Protein AF-A0AAU1AV28-F1 (afdb_monomer_lite)

Secondary structure (DSSP, 8-state):
-----HHHHHHHHHHHHHHT--TT--HHHHHHHHHHHHHHHH-TT-HHHHHHHHHHHHTT--S-SPPPPPP------------EETT-EEEEE-----TT----EEEEESPPTTEEEETTTTEEEEE--S-EEEEEEEEEE-TTS-EEEEEEEEEEE--

Radius of gyration: 22.8 Å; chains: 1; bounding box: 49×24×61 Å

Foldseek 3Di:
DDDPDPVLQVQLQVQLLQWFDDPPFDLLSSLVSSLVSQCVVPNDPDPSNVRSQVVSVVVPNNNPDDHQDGADAWAWDDDQQPAAAFFDWAKDATDTQGPSRFDKFKDKDQDAPQWDDPRVRRITTGGRHDFDKTFMKMWIAGPSRHIDIDTDIHGYHHD

Sequence (159 aa):
MKGIGNDTVGKIWCRALTRHLVSNSNFSGARAATVRAATDLYGAGSTGTRTVAAAWFAVGVDGSDPVPPAPQAPSLKWINPRSGVVGAEVLVRLRAPDPQRQRVAFTATGLPPGLALDSTTEVVTGRATQQGTFDVTFTAADCDSNTARRQANREVGPR

pLDDT: mean 87.48, std 8.47, range [48.62, 96.06]

Structure (mmCIF, N/CA/C/O backbone):
data_AF-A0AAU1AV28-F1
#
_entry.id   AF-A0AAU1AV28-F1
#
loop_
_atom_site.group_PDB
_atom_site.id
_atom_site.type_symbol
_atom_site.label_atom_id
_atom_site.label_alt_id
_atom_site.label_comp_id
_atom_site.label_asym_id
_atom_site.label_entity_id
_atom_site.label_seq_id
_atom_site.pdbx_PDB_ins_code
_atom_site.Cartn_x
_atom_site.Cartn_y
_atom_site.Cartn_z
_atom_site.occupancy
_atom_site.B_iso_or_equiv
_atom_site.auth_seq_id
_atom_site.auth_comp_id
_atom_site.auth_asym_id
_atom_site.auth_atom_id
_atom_site.pdbx_PDB_model_num
ATOM 1 N N . MET A 1 1 ? 23.961 1.524 -31.432 1.00 48.62 1 MET A N 1
ATOM 2 C CA . MET A 1 1 ? 22.800 2.238 -30.849 1.00 48.62 1 MET A CA 1
ATOM 3 C C . MET A 1 1 ? 23.310 3.164 -29.758 1.00 48.62 1 MET A C 1
ATOM 5 O O . MET A 1 1 ? 24.118 2.721 -28.953 1.00 48.62 1 MET A O 1
ATOM 9 N N . LYS A 1 2 ? 22.914 4.440 -29.748 1.00 63.53 2 LYS A N 1
ATOM 10 C CA . LYS A 1 2 ? 23.287 5.371 -28.672 1.00 63.53 2 LYS A CA 1
ATOM 11 C C . LYS A 1 2 ? 22.333 5.143 -27.497 1.00 63.53 2 LYS A C 1
ATOM 13 O O . LYS A 1 2 ? 21.124 5.244 -27.683 1.00 63.53 2 LYS A O 1
ATOM 18 N N . GLY A 1 3 ? 22.865 4.774 -26.332 1.00 72.81 3 GLY A N 1
ATOM 19 C CA . GLY A 1 3 ? 22.066 4.584 -25.119 1.00 72.81 3 GLY A CA 1
ATOM 20 C C . GLY A 1 3 ? 21.400 5.884 -24.658 1.00 72.81 3 GLY A C 1
ATOM 21 O O . GLY A 1 3 ? 21.811 6.978 -25.040 1.00 72.81 3 GLY A O 1
ATOM 22 N N . ILE A 1 4 ? 20.377 5.766 -23.812 1.00 85.25 4 ILE A N 1
ATOM 23 C CA . ILE A 1 4 ? 19.573 6.900 -23.314 1.00 85.25 4 ILE A CA 1
ATOM 24 C C . ILE A 1 4 ? 20.256 7.702 -22.185 1.00 85.25 4 ILE A C 1
ATOM 26 O O . ILE A 1 4 ? 19.716 8.712 -21.739 1.00 85.25 4 ILE A O 1
ATOM 30 N N . GLY A 1 5 ? 21.455 7.279 -21.764 1.00 90.06 5 GLY A N 1
ATOM 31 C CA . GLY A 1 5 ? 22.268 7.908 -20.716 1.00 90.06 5 GLY A CA 1
ATOM 32 C C . GLY A 1 5 ? 21.896 7.463 -19.296 1.00 90.06 5 GLY A C 1
ATOM 33 O O . GLY A 1 5 ? 20.732 7.178 -19.012 1.00 90.06 5 GLY A O 1
ATOM 34 N N . ASN A 1 6 ? 22.886 7.414 -18.396 1.00 89.12 6 ASN A N 1
ATOM 35 C CA . ASN A 1 6 ? 22.710 6.924 -17.021 1.00 89.12 6 ASN A CA 1
ATOM 36 C C . ASN A 1 6 ? 21.736 7.783 -16.204 1.00 89.12 6 ASN A C 1
ATOM 38 O O . ASN A 1 6 ? 20.920 7.231 -15.473 1.00 89.12 6 ASN A O 1
ATOM 42 N N . ASP A 1 7 ? 21.746 9.105 -16.384 1.00 92.12 7 ASP A N 1
ATOM 43 C CA . ASP A 1 7 ? 20.833 10.012 -15.674 1.00 92.12 7 ASP A CA 1
ATOM 44 C C . ASP A 1 7 ? 19.365 9.731 -16.017 1.00 92.12 7 ASP A C 1
ATOM 46 O O . ASP A 1 7 ? 18.486 9.726 -15.153 1.00 92.12 7 ASP A O 1
ATOM 50 N N . THR A 1 8 ? 19.095 9.460 -17.295 1.00 91.50 8 THR A N 1
ATOM 51 C CA . THR A 1 8 ? 17.767 9.080 -17.784 1.00 91.50 8 THR A CA 1
ATOM 52 C C . THR A 1 8 ? 17.341 7.738 -17.198 1.00 91.50 8 THR A C 1
ATOM 54 O O . THR A 1 8 ? 16.231 7.614 -16.680 1.00 91.50 8 THR A O 1
ATOM 57 N N . VAL A 1 9 ? 18.232 6.742 -17.224 1.00 92.00 9 VAL A N 1
ATOM 58 C CA . VAL A 1 9 ? 17.988 5.415 -16.636 1.00 92.00 9 VAL A CA 1
ATOM 59 C C . VAL A 1 9 ? 17.711 5.527 -15.136 1.00 92.00 9 VAL A C 1
ATOM 61 O O . VAL A 1 9 ? 16.750 4.932 -14.652 1.00 92.00 9 VAL A O 1
ATOM 64 N N . GLY A 1 10 ? 18.482 6.339 -14.411 1.00 93.75 10 GLY A N 1
ATOM 65 C CA . GLY A 1 10 ? 18.296 6.583 -12.982 1.00 93.75 10 GLY A CA 1
ATOM 66 C C . GLY A 1 10 ? 16.917 7.158 -12.655 1.00 93.75 10 GLY A C 1
ATOM 67 O O . GLY A 1 10 ? 16.241 6.660 -11.756 1.00 93.75 10 GLY A O 1
ATOM 68 N N . LYS A 1 11 ? 16.438 8.144 -13.428 1.00 95.50 11 LYS A N 1
ATOM 69 C CA . LYS A 1 11 ? 15.085 8.714 -13.263 1.00 95.50 11 LYS A CA 1
ATOM 70 C C . LYS A 1 11 ? 13.984 7.68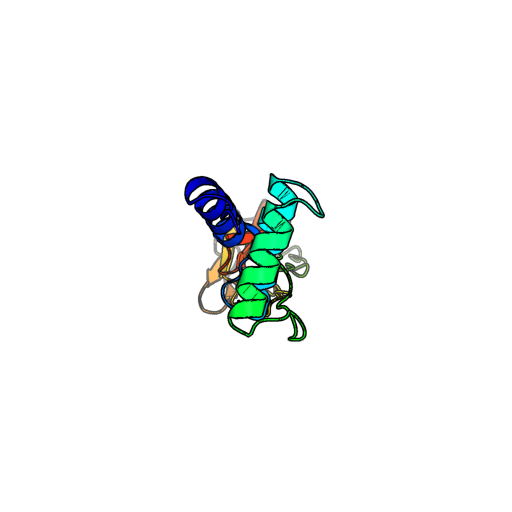4 -13.519 1.00 95.50 11 LYS A C 1
ATOM 72 O O . LYS A 1 11 ? 13.011 7.631 -12.765 1.00 95.50 11 LYS A O 1
ATOM 77 N N . ILE A 1 12 ? 14.143 6.861 -14.556 1.00 96.06 12 ILE A N 1
ATOM 78 C CA . ILE A 1 12 ? 13.195 5.792 -14.895 1.00 96.06 12 ILE A CA 1
ATOM 79 C C . ILE A 1 12 ? 13.118 4.774 -13.756 1.00 96.06 12 ILE A C 1
ATOM 81 O O . ILE A 1 12 ? 12.020 4.475 -13.292 1.00 96.06 12 ILE A O 1
ATOM 85 N N . TRP A 1 13 ? 14.260 4.284 -13.267 1.00 94.75 13 TRP A N 1
ATOM 86 C CA . TRP A 1 13 ? 14.302 3.305 -12.179 1.00 94.75 13 TRP A CA 1
ATOM 87 C C . TRP A 1 13 ? 13.775 3.859 -10.864 1.00 94.75 13 TRP A C 1
ATOM 89 O O . TRP A 1 13 ? 12.966 3.201 -10.219 1.00 94.75 13 TRP A O 1
ATOM 99 N N . CYS A 1 14 ? 14.158 5.082 -10.493 1.00 94.44 14 CYS A N 1
ATOM 100 C CA . CYS A 1 14 ? 13.644 5.730 -9.290 1.00 94.44 14 CYS A CA 1
ATOM 101 C C . CYS A 1 14 ? 12.111 5.844 -9.331 1.00 94.44 14 CYS A C 1
ATOM 103 O O . CYS A 1 14 ? 11.431 5.476 -8.373 1.00 94.44 14 CYS A O 1
ATOM 105 N N . ARG A 1 15 ? 11.540 6.273 -10.464 1.00 94.56 15 ARG A N 1
ATOM 106 C CA . ARG A 1 15 ? 10.082 6.348 -10.631 1.00 94.56 15 ARG A CA 1
ATOM 107 C C . ARG A 1 15 ? 9.424 4.966 -10.661 1.00 94.56 15 ARG A C 1
ATOM 109 O O . ARG A 1 15 ? 8.355 4.809 -10.084 1.00 94.56 15 ARG A O 1
ATOM 116 N N . ALA A 1 16 ? 10.037 3.977 -11.310 1.00 93.88 16 ALA A N 1
ATOM 117 C CA . ALA A 1 16 ? 9.523 2.609 -11.341 1.00 93.88 16 ALA A CA 1
ATOM 118 C C . ALA A 1 16 ? 9.452 2.008 -9.929 1.00 93.88 16 ALA A C 1
ATOM 120 O O . ALA A 1 16 ? 8.393 1.531 -9.532 1.00 93.88 16 ALA A O 1
ATOM 121 N N . LEU A 1 17 ? 10.536 2.117 -9.155 1.00 90.25 17 LEU A N 1
ATOM 122 C CA . LEU A 1 17 ? 10.632 1.627 -7.775 1.00 90.25 17 LEU A CA 1
ATOM 123 C C . LEU A 1 17 ? 9.628 2.291 -6.835 1.00 90.25 17 LEU A C 1
ATOM 125 O O . LEU A 1 17 ? 9.062 1.623 -5.985 1.00 90.25 17 LEU A O 1
ATOM 129 N N . THR A 1 18 ? 9.407 3.597 -6.984 1.00 88.06 18 THR A N 1
ATOM 130 C CA . THR A 1 18 ? 8.578 4.360 -6.036 1.00 88.06 18 THR A CA 1
ATOM 131 C C . THR A 1 18 ? 7.098 4.414 -6.394 1.00 88.06 18 THR A C 1
ATOM 133 O O . THR A 1 18 ? 6.301 4.826 -5.556 1.00 88.06 18 THR A O 1
ATOM 136 N N . ARG A 1 19 ? 6.710 4.075 -7.631 1.00 87.44 19 ARG A N 1
ATOM 137 C CA . ARG A 1 19 ? 5.316 4.238 -8.088 1.00 87.44 19 ARG A CA 1
ATOM 138 C C . ARG A 1 19 ? 4.682 3.032 -8.753 1.00 87.44 19 ARG A C 1
ATOM 140 O O . ARG A 1 19 ? 3.463 3.012 -8.870 1.00 87.44 19 ARG A O 1
ATOM 147 N N . HIS A 1 20 ? 5.478 2.092 -9.250 1.00 88.50 20 HIS A N 1
ATOM 148 C CA . HIS A 1 20 ? 4.977 1.041 -10.140 1.00 88.50 20 HIS A CA 1
ATOM 149 C C . HIS A 1 20 ? 5.369 -0.363 -9.688 1.00 88.50 20 HIS A C 1
ATOM 151 O O . HIS A 1 20 ? 4.679 -1.316 -10.033 1.00 88.50 20 HIS A O 1
ATOM 157 N N . LEU A 1 21 ? 6.459 -0.495 -8.933 1.00 88.12 21 LEU A N 1
ATOM 158 C CA . LEU A 1 21 ? 6.863 -1.752 -8.325 1.00 88.12 21 LEU A CA 1
ATOM 159 C C . LEU A 1 21 ? 6.155 -1.960 -6.987 1.00 88.12 21 LEU A C 1
ATOM 161 O O . LEU A 1 21 ? 6.013 -1.043 -6.186 1.00 88.12 21 LEU A O 1
ATOM 165 N N . VAL A 1 22 ? 5.741 -3.204 -6.793 1.00 85.81 22 VAL A N 1
ATOM 166 C CA . VAL A 1 22 ? 5.102 -3.754 -5.597 1.00 85.81 22 VAL A CA 1
ATOM 167 C C . VAL A 1 22 ? 5.995 -4.812 -4.947 1.00 85.81 22 VAL A C 1
ATOM 169 O O . VAL A 1 22 ? 6.835 -5.409 -5.628 1.00 85.81 22 VAL A O 1
ATOM 172 N N . SER A 1 23 ? 5.797 -5.113 -3.665 1.00 81.12 23 SER A N 1
ATOM 173 C CA . SER A 1 23 ? 6.613 -6.078 -2.902 1.00 81.12 23 SER A CA 1
ATOM 174 C C . SER A 1 23 ? 6.619 -7.509 -3.466 1.00 81.12 23 SER A C 1
ATOM 176 O O . SER A 1 23 ? 7.514 -8.289 -3.152 1.00 81.12 23 SER A O 1
ATOM 178 N N . ASN A 1 24 ? 5.654 -7.869 -4.321 1.00 80.75 24 ASN A N 1
ATOM 179 C CA . ASN A 1 24 ? 5.602 -9.155 -5.034 1.00 80.75 24 ASN A CA 1
ATOM 180 C C . ASN A 1 24 ? 5.968 -9.053 -6.531 1.00 80.75 24 ASN A C 1
ATOM 182 O O . ASN A 1 24 ? 5.640 -9.951 -7.309 1.00 80.75 24 ASN A O 1
ATOM 186 N N . SER A 1 25 ? 6.632 -7.972 -6.953 1.00 87.56 25 SER A N 1
ATOM 187 C CA . SER A 1 25 ? 7.052 -7.797 -8.348 1.00 87.56 25 SER A CA 1
ATOM 188 C C . SER A 1 25 ? 8.056 -8.862 -8.782 1.00 87.56 25 SER A C 1
ATOM 190 O O . SER A 1 25 ? 9.008 -9.176 -8.073 1.00 87.56 25 SER A O 1
ATOM 192 N N . ASN A 1 26 ? 7.878 -9.359 -10.000 1.00 88.62 26 ASN A N 1
ATOM 193 C CA . ASN A 1 26 ? 8.799 -10.247 -10.706 1.00 88.62 26 ASN A CA 1
ATOM 194 C C . ASN A 1 26 ? 9.451 -9.506 -11.897 1.00 88.62 26 ASN A C 1
ATOM 196 O O . ASN A 1 26 ? 9.281 -8.294 -12.062 1.00 88.62 26 ASN A O 1
ATOM 200 N N . PHE A 1 27 ? 10.185 -10.220 -12.757 1.00 92.75 27 PHE A N 1
ATOM 201 C CA . PHE A 1 27 ? 10.847 -9.617 -13.922 1.00 92.75 27 PHE A CA 1
ATOM 202 C C . PHE A 1 27 ? 9.870 -8.990 -14.931 1.00 92.75 27 PHE A C 1
ATOM 204 O O . PHE A 1 27 ? 10.134 -7.892 -15.427 1.00 92.75 27 PHE A O 1
ATOM 211 N N . SER A 1 28 ? 8.722 -9.623 -15.198 1.00 91.50 28 SER A N 1
ATOM 212 C CA . SER A 1 28 ? 7.693 -9.060 -16.085 1.00 91.50 28 SER A CA 1
ATOM 213 C C . SER A 1 28 ? 7.085 -7.776 -15.504 1.00 91.50 28 SER A C 1
ATOM 215 O O . SER A 1 28 ? 6.921 -6.786 -16.223 1.00 91.50 28 SER A O 1
ATOM 217 N N . GLY A 1 29 ? 6.857 -7.746 -14.187 1.00 91.38 29 GLY A N 1
ATOM 218 C CA . GLY A 1 29 ? 6.483 -6.557 -13.422 1.00 91.38 29 GLY A CA 1
ATOM 219 C C . GLY A 1 29 ? 7.518 -5.440 -13.517 1.00 91.38 29 GLY A C 1
ATOM 220 O O . GLY A 1 29 ? 7.170 -4.305 -13.835 1.00 91.38 29 GLY A O 1
ATOM 221 N N . ALA A 1 30 ? 8.803 -5.752 -13.334 1.00 92.88 30 ALA A N 1
ATOM 222 C CA . ALA A 1 30 ? 9.890 -4.778 -13.444 1.00 92.88 30 ALA A CA 1
ATOM 223 C C . ALA A 1 30 ? 10.028 -4.186 -14.850 1.00 92.88 30 ALA A C 1
ATOM 225 O O . ALA A 1 30 ? 10.202 -2.968 -15.003 1.00 92.88 30 ALA A O 1
ATOM 226 N N . ARG A 1 31 ? 9.862 -5.007 -15.890 1.00 95.00 31 ARG A N 1
ATOM 227 C CA . ARG A 1 31 ? 9.765 -4.528 -17.270 1.00 95.00 31 ARG A CA 1
ATOM 228 C C . ARG A 1 31 ? 8.599 -3.568 -17.444 1.00 95.00 31 ARG A C 1
ATOM 230 O O . ARG A 1 31 ? 8.794 -2.453 -17.925 1.00 95.00 31 ARG A O 1
ATOM 237 N N . ALA A 1 32 ? 7.396 -3.978 -17.053 1.00 93.31 32 ALA A N 1
ATOM 238 C CA . ALA A 1 32 ? 6.207 -3.146 -17.190 1.00 93.31 32 ALA A CA 1
ATOM 239 C C . ALA A 1 32 ? 6.355 -1.817 -16.429 1.00 93.31 32 ALA A C 1
ATOM 241 O O . ALA A 1 32 ? 6.079 -0.757 -16.990 1.00 93.31 32 ALA A O 1
ATOM 242 N N . ALA A 1 33 ? 6.875 -1.857 -15.200 1.00 94.06 33 ALA A N 1
ATOM 243 C CA . ALA A 1 33 ? 7.098 -0.694 -14.347 1.00 94.06 33 ALA A CA 1
ATOM 244 C C . ALA A 1 33 ? 8.102 0.301 -14.947 1.00 94.06 33 ALA A C 1
ATOM 246 O O . ALA A 1 33 ? 7.844 1.504 -14.977 1.00 94.06 33 ALA A O 1
ATOM 247 N N . THR A 1 34 ? 9.233 -0.179 -15.465 1.00 95.38 34 THR A N 1
ATOM 248 C CA . THR A 1 34 ? 10.262 0.686 -16.071 1.00 95.38 34 THR A CA 1
ATOM 249 C C . THR A 1 34 ? 9.828 1.243 -17.428 1.00 95.38 34 THR A C 1
ATOM 251 O O . THR A 1 34 ? 10.050 2.424 -17.700 1.00 95.38 34 THR A O 1
ATOM 254 N N . VAL A 1 35 ? 9.125 0.463 -18.256 1.00 94.81 35 VAL A N 1
ATOM 255 C CA . VAL A 1 35 ? 8.514 0.955 -19.507 1.00 94.81 35 VAL A CA 1
ATOM 256 C C . VAL A 1 35 ? 7.425 1.991 -19.211 1.00 94.81 35 VAL A C 1
ATOM 258 O O . VAL A 1 35 ? 7.349 3.020 -19.894 1.00 94.81 35 VAL A O 1
ATOM 261 N N . ARG A 1 36 ? 6.611 1.779 -18.169 1.00 93.56 36 ARG A N 1
ATOM 262 C CA . ARG A 1 36 ? 5.600 2.748 -17.731 1.00 93.56 36 ARG A CA 1
ATOM 263 C C . ARG A 1 36 ? 6.239 4.021 -17.191 1.00 93.56 36 ARG A C 1
ATOM 265 O O . ARG A 1 36 ? 5.835 5.104 -17.595 1.00 93.56 36 ARG A O 1
ATOM 272 N N . ALA A 1 37 ? 7.272 3.914 -16.361 1.00 95.69 37 ALA A N 1
ATOM 273 C CA . ALA A 1 37 ? 8.020 5.064 -15.862 1.00 95.69 37 ALA A CA 1
ATOM 274 C C . ALA A 1 37 ? 8.655 5.882 -16.999 1.00 95.69 37 ALA A C 1
ATOM 276 O O . ALA A 1 37 ? 8.570 7.108 -16.986 1.00 95.69 37 ALA A O 1
ATOM 277 N N . ALA A 1 38 ? 9.239 5.221 -18.005 1.00 96.06 38 ALA A N 1
ATOM 278 C CA . ALA A 1 38 ? 9.765 5.888 -19.195 1.00 96.06 38 ALA A CA 1
ATOM 279 C C . ALA A 1 38 ? 8.657 6.593 -19.994 1.00 96.06 38 ALA A C 1
ATOM 281 O O . ALA A 1 38 ? 8.833 7.732 -20.420 1.00 96.06 38 ALA A O 1
ATOM 282 N N . THR A 1 39 ? 7.497 5.948 -20.134 1.00 95.94 39 THR A N 1
ATOM 283 C CA . THR A 1 39 ? 6.318 6.525 -20.798 1.00 95.94 39 THR A CA 1
ATOM 284 C C . THR A 1 39 ? 5.786 7.746 -20.053 1.00 95.94 39 THR A C 1
ATOM 286 O O . THR A 1 39 ? 5.501 8.759 -20.682 1.00 95.94 39 THR A O 1
ATOM 289 N N . ASP A 1 40 ? 5.699 7.690 -18.724 1.00 94.94 40 ASP A N 1
ATOM 290 C CA . ASP A 1 40 ? 5.241 8.811 -17.902 1.00 94.94 40 ASP A CA 1
ATOM 291 C C . ASP A 1 40 ? 6.195 10.020 -17.967 1.00 94.94 40 ASP A C 1
ATOM 293 O O . ASP A 1 40 ? 5.751 11.160 -17.864 1.00 94.94 40 ASP A O 1
ATOM 297 N N . LEU A 1 41 ? 7.509 9.782 -18.070 1.00 95.19 41 LEU A N 1
ATOM 298 C CA . LEU A 1 41 ? 8.534 10.835 -18.068 1.00 95.19 41 LEU A CA 1
ATOM 299 C C . LEU A 1 41 ? 8.770 11.447 -19.454 1.00 95.19 41 LEU A C 1
ATOM 301 O O . LEU A 1 41 ? 9.065 12.635 -19.548 1.00 95.19 41 LEU A O 1
ATOM 305 N N . TYR A 1 42 ? 8.689 10.635 -20.511 1.00 94.62 42 TYR A N 1
ATOM 306 C CA . TYR A 1 42 ? 9.154 11.004 -21.855 1.00 94.62 42 TYR A CA 1
ATOM 307 C C . TYR A 1 42 ? 8.105 10.807 -22.956 1.00 94.62 42 TYR A C 1
ATOM 309 O O . TYR A 1 42 ? 8.371 11.126 -24.113 1.00 94.62 42 TYR A O 1
ATOM 317 N N . GLY A 1 43 ? 6.926 10.282 -22.622 1.00 94.12 43 GLY A N 1
ATOM 318 C CA . GLY A 1 43 ? 5.843 10.008 -23.561 1.00 94.12 43 GLY A CA 1
ATOM 319 C C . GLY A 1 43 ? 5.888 8.609 -24.183 1.00 94.12 43 GLY A C 1
ATOM 320 O O . GLY A 1 43 ? 6.921 7.925 -24.233 1.00 94.12 43 GLY A O 1
ATOM 321 N N . ALA A 1 44 ? 4.727 8.175 -24.676 1.00 92.38 44 ALA A N 1
ATOM 322 C CA . ALA A 1 44 ? 4.580 6.916 -25.399 1.00 92.38 44 ALA A CA 1
ATOM 323 C C . ALA A 1 44 ? 5.363 6.958 -26.723 1.00 92.38 44 ALA A C 1
ATOM 325 O O . ALA A 1 44 ? 5.385 7.971 -27.414 1.00 92.38 44 ALA A O 1
ATOM 326 N N . GLY A 1 45 ? 6.037 5.859 -27.073 1.00 88.19 45 GLY A N 1
ATOM 327 C CA . GLY A 1 45 ? 6.823 5.768 -28.311 1.00 88.19 45 GLY A CA 1
ATOM 328 C C . GLY A 1 45 ? 8.133 6.567 -28.322 1.00 88.19 45 GLY A C 1
ATOM 329 O O . GLY A 1 45 ? 8.835 6.555 -29.334 1.00 88.19 45 GLY A O 1
ATOM 330 N N . SER A 1 46 ? 8.509 7.218 -27.216 1.00 93.12 46 SER A N 1
ATOM 331 C CA . SER A 1 46 ? 9.795 7.910 -27.101 1.00 93.12 46 SER A CA 1
ATOM 332 C C . SER A 1 46 ? 10.983 6.954 -27.282 1.00 93.12 46 SER A C 1
ATOM 334 O O . SER A 1 46 ? 10.886 5.737 -27.077 1.00 93.12 46 SER A O 1
ATOM 336 N N . THR A 1 47 ? 12.148 7.498 -27.647 1.00 89.75 47 THR A N 1
ATOM 337 C CA . THR A 1 47 ? 13.400 6.721 -27.691 1.00 89.75 47 THR A CA 1
ATOM 338 C C . THR A 1 47 ? 13.712 6.095 -26.331 1.00 89.75 47 THR A C 1
ATOM 340 O O . THR A 1 47 ? 14.150 4.948 -26.293 1.00 89.75 47 THR A O 1
ATOM 343 N N . GLY A 1 48 ? 13.411 6.796 -25.229 1.00 87.94 48 GLY A N 1
ATOM 344 C CA . GLY A 1 48 ? 13.496 6.274 -23.861 1.00 87.94 48 GLY A CA 1
ATOM 345 C C . GLY A 1 48 ? 12.693 4.989 -23.681 1.00 87.94 48 GLY A C 1
ATOM 346 O O . GLY A 1 48 ? 13.253 3.942 -23.365 1.00 87.94 48 GLY A O 1
ATOM 347 N N . THR A 1 49 ? 11.395 5.048 -23.972 1.00 92.62 49 THR A N 1
ATOM 348 C CA . THR A 1 49 ? 10.471 3.917 -23.815 1.00 92.62 49 THR A CA 1
ATOM 349 C C . THR A 1 49 ? 10.863 2.725 -24.688 1.00 92.62 49 THR A C 1
ATOM 351 O O . THR A 1 49 ? 10.927 1.597 -24.198 1.00 92.62 49 THR A O 1
ATOM 354 N N . ARG A 1 50 ? 11.184 2.961 -25.969 1.00 92.56 50 ARG A N 1
ATOM 355 C CA . ARG A 1 50 ? 11.594 1.894 -26.901 1.00 92.56 50 ARG A CA 1
ATOM 356 C C . ARG A 1 50 ? 12.915 1.245 -26.499 1.00 92.56 50 ARG A C 1
ATOM 358 O O . ARG A 1 50 ? 13.034 0.029 -26.580 1.00 92.56 50 ARG A O 1
ATOM 365 N N . THR A 1 51 ? 13.883 2.036 -26.035 1.00 93.00 51 THR A N 1
ATOM 366 C CA . THR A 1 51 ? 15.190 1.514 -25.606 1.00 93.00 51 THR A CA 1
ATOM 367 C C . THR A 1 51 ? 15.061 0.660 -24.348 1.00 93.00 51 THR A C 1
ATOM 369 O O . THR A 1 51 ? 15.666 -0.405 -24.285 1.00 93.00 51 THR A O 1
ATOM 372 N N . VAL A 1 52 ? 14.240 1.070 -23.373 1.00 94.06 52 VAL A N 1
ATOM 373 C CA . VAL A 1 52 ? 13.974 0.261 -22.169 1.00 94.06 52 VAL A CA 1
ATOM 374 C C . VAL A 1 52 ? 13.286 -1.053 -22.537 1.00 94.06 52 VAL A C 1
ATOM 376 O O . VAL A 1 52 ? 13.723 -2.111 -22.093 1.00 94.06 52 VAL A O 1
ATOM 379 N N . ALA A 1 53 ? 12.256 -1.012 -23.387 1.00 92.75 53 ALA A N 1
ATOM 380 C CA . ALA A 1 53 ? 11.573 -2.223 -23.841 1.00 92.75 53 ALA A CA 1
ATOM 381 C C . ALA A 1 53 ? 12.517 -3.177 -24.600 1.00 92.75 53 ALA A C 1
ATOM 383 O O . ALA A 1 53 ? 12.507 -4.379 -24.342 1.00 92.75 53 ALA A O 1
ATOM 384 N N . ALA A 1 54 ? 13.365 -2.643 -25.486 1.00 92.62 54 ALA A N 1
ATOM 385 C CA . ALA A 1 54 ? 14.358 -3.424 -26.222 1.00 92.62 54 ALA A CA 1
ATOM 386 C C . ALA A 1 54 ? 15.431 -4.032 -25.304 1.00 92.62 54 ALA A C 1
ATOM 388 O O . ALA A 1 54 ? 15.849 -5.164 -25.527 1.00 92.62 54 ALA A O 1
ATOM 389 N N . ALA A 1 55 ? 15.853 -3.317 -24.256 1.00 93.06 55 ALA A N 1
ATOM 390 C CA . ALA A 1 55 ? 16.814 -3.832 -23.283 1.00 93.06 55 ALA A CA 1
ATOM 391 C C . ALA A 1 55 ? 16.253 -5.028 -22.498 1.00 93.06 55 ALA A C 1
ATOM 393 O O . ALA A 1 55 ? 16.946 -6.028 -22.345 1.00 93.06 55 A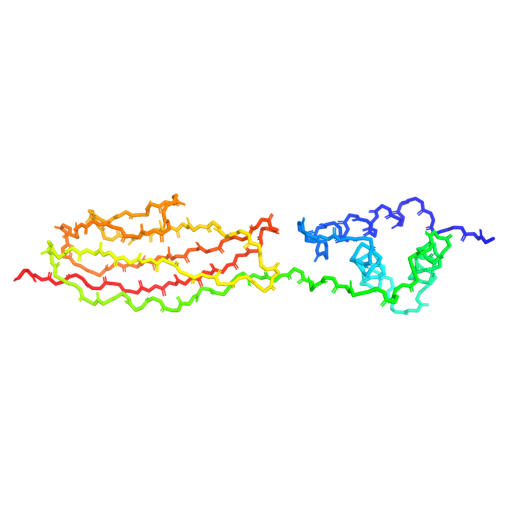LA A O 1
ATOM 394 N N . TRP A 1 56 ? 14.990 -4.961 -22.061 1.00 95.00 56 TRP A N 1
ATOM 395 C CA . TRP A 1 56 ? 14.317 -6.097 -21.420 1.00 95.00 56 TRP A CA 1
ATOM 396 C C . TRP A 1 56 ? 14.153 -7.290 -22.365 1.00 95.00 56 TRP A C 1
ATOM 398 O O . TRP A 1 56 ? 14.421 -8.422 -21.970 1.00 95.00 56 TRP A O 1
ATOM 408 N N . PHE A 1 57 ? 13.792 -7.036 -23.627 1.00 94.06 57 PHE A N 1
ATOM 409 C CA . PHE A 1 57 ? 13.716 -8.080 -24.650 1.00 94.06 57 PHE A CA 1
ATOM 410 C C . PHE A 1 57 ? 15.073 -8.767 -24.867 1.00 94.06 57 PHE A C 1
ATOM 412 O O . PHE A 1 57 ? 15.141 -9.990 -24.931 1.00 94.06 57 PHE A O 1
ATOM 419 N N . ALA A 1 58 ? 16.167 -8.000 -24.910 1.00 93.88 58 ALA A N 1
ATOM 420 C CA . ALA A 1 58 ? 17.516 -8.535 -25.095 1.00 93.88 58 ALA A CA 1
ATOM 421 C C . ALA A 1 58 ? 17.973 -9.462 -23.953 1.00 93.88 58 ALA A C 1
ATOM 423 O O . ALA A 1 58 ? 18.804 -10.335 -24.184 1.00 93.88 58 ALA A O 1
ATOM 424 N N . VAL A 1 59 ? 17.426 -9.296 -22.742 1.00 93.56 59 VAL A N 1
ATOM 425 C CA . VAL A 1 59 ? 17.679 -10.189 -21.594 1.00 93.56 59 VAL A CA 1
ATOM 426 C C . VAL A 1 59 ? 16.610 -11.278 -21.429 1.00 93.56 59 VAL A C 1
ATOM 428 O O . VAL A 1 59 ? 16.591 -11.963 -20.411 1.00 93.56 59 VAL A O 1
ATOM 431 N N . GLY A 1 60 ? 15.725 -11.449 -22.416 1.00 93.44 60 GLY A N 1
ATOM 432 C CA . GLY A 1 60 ? 14.725 -12.519 -22.445 1.00 93.44 60 GLY A CA 1
ATOM 433 C C . GLY A 1 60 ? 13.400 -12.209 -21.742 1.00 93.44 60 GLY A C 1
ATOM 434 O O . GLY A 1 60 ? 12.591 -13.112 -21.579 1.00 93.44 60 GLY A O 1
ATOM 435 N N . VAL A 1 61 ? 13.144 -10.957 -21.342 1.00 92.94 61 VAL A N 1
ATOM 436 C CA . VAL A 1 61 ? 11.846 -10.525 -20.793 1.00 92.94 61 VAL A CA 1
ATOM 437 C C . VAL A 1 61 ? 11.107 -9.743 -21.879 1.00 92.94 61 VAL A C 1
ATOM 439 O O . VAL A 1 61 ? 11.199 -8.518 -21.993 1.00 92.94 61 VAL A O 1
ATOM 442 N N . ASP A 1 62 ? 10.391 -10.457 -22.737 1.00 88.88 62 ASP A N 1
ATOM 443 C CA . ASP A 1 62 ? 9.718 -9.893 -23.912 1.00 88.88 62 ASP A CA 1
ATOM 444 C C . ASP A 1 62 ? 8.363 -9.233 -23.592 1.00 88.88 62 ASP A C 1
ATOM 446 O O . ASP A 1 62 ? 7.894 -8.378 -24.347 1.00 88.88 62 ASP A O 1
ATOM 450 N N . GLY A 1 63 ? 7.796 -9.531 -22.420 1.00 84.88 63 GLY A N 1
ATOM 451 C CA . GLY A 1 63 ? 6.507 -9.027 -21.956 1.00 84.88 63 GLY A CA 1
ATOM 452 C C . GLY A 1 63 ? 5.324 -9.957 -22.230 1.00 84.88 63 GLY A C 1
ATOM 453 O O . GLY A 1 63 ? 4.194 -9.492 -22.098 1.00 84.88 63 GLY A O 1
ATOM 454 N N . SER A 1 64 ? 5.554 -11.221 -22.601 1.00 87.69 64 SER A N 1
ATOM 455 C CA . SER A 1 64 ? 4.493 -12.231 -22.714 1.00 87.69 64 SER A CA 1
ATOM 456 C C . SER A 1 64 ? 3.995 -12.732 -21.356 1.00 87.69 64 SER A C 1
ATOM 458 O O . SER A 1 64 ? 2.853 -13.171 -21.241 1.00 87.69 64 SER A O 1
ATOM 460 N N . ASP A 1 65 ? 4.847 -12.675 -20.332 1.00 85.88 65 ASP A N 1
ATOM 461 C CA . ASP A 1 65 ? 4.520 -13.150 -18.990 1.00 85.88 65 ASP A CA 1
ATOM 462 C C . ASP A 1 65 ? 3.461 -12.275 -18.299 1.00 85.88 65 ASP A C 1
ATOM 464 O O . ASP A 1 65 ? 3.480 -11.046 -18.443 1.00 85.88 65 ASP A O 1
ATOM 468 N N . PRO A 1 66 ? 2.587 -12.868 -17.461 1.00 83.38 66 PRO A N 1
ATOM 469 C CA . PRO A 1 66 ? 1.640 -12.115 -16.654 1.00 83.38 66 PRO A CA 1
ATOM 470 C C . PRO A 1 66 ? 2.345 -11.043 -15.820 1.00 83.38 66 PRO A C 1
ATOM 472 O O . PRO A 1 66 ? 3.282 -11.323 -15.067 1.00 83.38 66 PRO A O 1
ATOM 475 N N . VAL A 1 67 ? 1.881 -9.803 -15.955 1.00 82.94 67 VAL A N 1
ATOM 476 C CA . VAL A 1 67 ? 2.365 -8.661 -15.178 1.00 82.94 67 VAL A CA 1
ATOM 477 C C . VAL A 1 67 ? 1.578 -8.613 -13.864 1.00 82.94 67 VAL A C 1
ATOM 479 O O . VAL A 1 67 ? 0.343 -8.599 -13.914 1.00 82.94 67 VAL A O 1
ATOM 482 N N . PRO A 1 68 ? 2.242 -8.583 -12.692 1.00 78.25 68 PRO A N 1
ATOM 483 C CA . PRO A 1 68 ? 1.565 -8.327 -11.428 1.00 78.25 68 PRO A CA 1
ATOM 484 C C . PRO A 1 68 ? 0.753 -7.024 -11.502 1.00 78.25 68 PRO A C 1
ATOM 486 O O . PRO A 1 68 ? 1.200 -6.061 -12.131 1.00 78.25 68 PRO A O 1
ATOM 489 N N . PRO A 1 69 ? -0.438 -6.959 -10.890 1.00 77.31 69 PRO A N 1
ATOM 490 C CA . PRO A 1 69 ? -1.234 -5.739 -10.906 1.00 77.31 69 PRO A CA 1
ATOM 491 C C . PRO A 1 69 ? -0.454 -4.565 -10.291 1.00 77.31 69 PRO A C 1
ATOM 493 O O . PRO A 1 69 ? 0.267 -4.738 -9.310 1.00 77.31 69 PRO A O 1
ATOM 496 N N . ALA A 1 70 ? -0.610 -3.370 -10.872 1.00 76.81 70 ALA A N 1
ATOM 497 C CA . ALA A 1 70 ? 0.013 -2.134 -10.378 1.00 76.81 70 ALA A CA 1
ATOM 498 C C . ALA A 1 70 ? -0.337 -1.877 -8.898 1.00 76.81 70 ALA A C 1
ATOM 500 O O . ALA A 1 70 ? -1.421 -2.306 -8.510 1.00 76.81 70 ALA A O 1
ATOM 501 N N . PRO A 1 71 ? 0.488 -1.161 -8.102 1.00 81.25 71 PRO A N 1
ATOM 502 C CA . PRO A 1 71 ? 0.230 -0.913 -6.678 1.00 81.25 71 PRO A CA 1
ATOM 503 C C . PRO A 1 71 ? -1.146 -0.279 -6.439 1.00 81.25 71 PRO A C 1
ATOM 505 O O . PRO A 1 71 ? -1.516 0.688 -7.110 1.00 81.25 71 PRO A O 1
ATOM 508 N N . GLN A 1 72 ? -1.925 -0.825 -5.507 1.00 84.56 72 GLN A N 1
ATOM 509 C CA . GLN A 1 72 ? -3.271 -0.361 -5.169 1.00 84.56 72 GLN A CA 1
ATOM 510 C C . GLN A 1 72 ? -3.479 -0.507 -3.671 1.00 84.56 72 GLN A C 1
ATOM 512 O O . GLN A 1 72 ? -3.057 -1.489 -3.087 1.00 84.56 72 GLN A O 1
ATOM 517 N N . ALA A 1 73 ? -4.179 0.453 -3.069 1.00 88.62 73 ALA A N 1
ATOM 518 C CA . ALA A 1 73 ? -4.491 0.389 -1.650 1.00 88.62 73 ALA A CA 1
ATOM 519 C C . ALA A 1 73 ? -5.442 -0.773 -1.312 1.00 88.62 73 ALA A C 1
ATOM 521 O O . ALA A 1 73 ? -6.366 -1.064 -2.088 1.00 88.62 73 ALA A O 1
ATOM 522 N N . PRO A 1 74 ? -5.321 -1.350 -0.103 1.00 92.75 74 PRO A N 1
ATOM 523 C CA . PRO A 1 74 ? -6.273 -2.333 0.381 1.00 92.75 74 PRO A CA 1
ATOM 524 C C . PRO A 1 74 ? -7.660 -1.707 0.546 1.00 92.75 74 PRO A C 1
ATOM 526 O O . PRO A 1 74 ? -7.816 -0.515 0.803 1.00 92.75 74 PRO A O 1
ATOM 529 N N . SER A 1 75 ? -8.713 -2.513 0.444 1.00 91.12 75 SER A N 1
ATOM 530 C CA . SER A 1 75 ? -10.090 -2.016 0.555 1.00 91.12 75 SER A CA 1
ATOM 531 C C . SER A 1 75 ? -10.680 -2.294 1.934 1.00 91.12 75 SER A C 1
ATOM 533 O O . SER A 1 75 ? -11.151 -3.391 2.210 1.00 91.12 75 SER A O 1
ATOM 535 N N . LEU A 1 76 ? -10.703 -1.293 2.816 1.00 89.19 76 LEU A N 1
ATOM 536 C CA . LEU A 1 76 ? -11.314 -1.422 4.146 1.00 89.19 76 LEU A CA 1
ATOM 537 C C . LEU A 1 76 ? -12.821 -1.715 4.005 1.00 89.19 76 LEU A C 1
ATOM 539 O O . LEU A 1 76 ? -13.594 -0.858 3.557 1.00 89.19 76 LEU A O 1
ATOM 543 N N . LYS A 1 77 ? -13.243 -2.946 4.334 1.00 85.12 77 LYS A N 1
ATOM 544 C CA . LYS A 1 77 ? -14.660 -3.334 4.301 1.00 85.12 77 LYS A CA 1
ATOM 545 C C . LYS A 1 77 ? -15.378 -2.629 5.443 1.00 85.12 77 LYS A C 1
ATOM 547 O O . LYS A 1 77 ? -14.843 -2.540 6.543 1.00 85.12 77 LYS A O 1
ATOM 552 N N . TRP A 1 78 ? -16.559 -2.078 5.156 1.00 65.06 78 TRP A N 1
ATOM 553 C CA . TRP A 1 78 ? -17.261 -1.241 6.121 1.00 65.06 78 TRP A CA 1
ATOM 554 C C . TRP A 1 78 ? -17.593 -2.034 7.383 1.00 65.06 78 TRP A C 1
ATOM 556 O O . TRP A 1 78 ? -18.286 -3.050 7.336 1.00 65.06 78 TRP A O 1
ATOM 566 N N . ILE A 1 79 ? -17.068 -1.550 8.502 1.00 65.25 79 ILE A N 1
ATOM 567 C CA . ILE A 1 79 ? -17.344 -2.051 9.837 1.00 65.25 79 ILE A CA 1
ATOM 568 C C . ILE A 1 79 ? -18.383 -1.097 10.386 1.00 65.25 79 ILE A C 1
ATOM 570 O O . ILE A 1 79 ? -18.039 0.027 10.729 1.00 65.25 79 ILE A O 1
ATOM 574 N N . ASN A 1 80 ? -19.650 -1.505 10.421 1.00 61.25 80 ASN A N 1
ATOM 575 C CA . ASN A 1 80 ? -20.661 -0.693 11.079 1.00 61.25 80 ASN A CA 1
ATOM 576 C C . ASN A 1 80 ? -20.325 -0.684 12.579 1.00 61.25 80 ASN A C 1
ATOM 578 O O . AS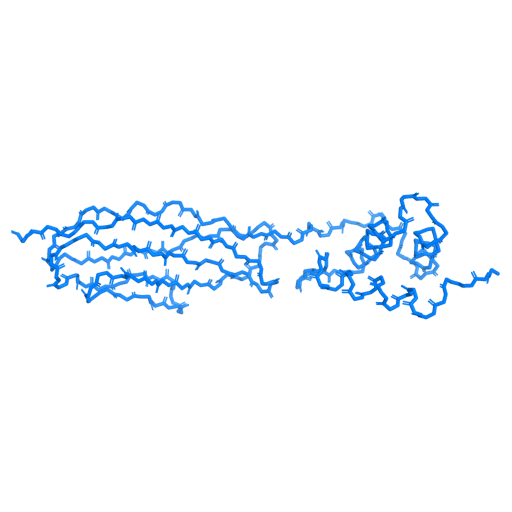N A 1 80 ? -20.487 -1.730 13.225 1.00 61.25 80 ASN A O 1
ATOM 582 N N . PRO A 1 81 ? -19.827 0.419 13.166 1.00 57.75 81 PRO A N 1
ATOM 583 C CA . PRO A 1 81 ? -19.604 0.458 14.590 1.00 57.75 81 PRO A CA 1
ATOM 584 C C . PRO A 1 81 ? -20.995 0.610 15.197 1.00 57.75 81 PRO A C 1
ATOM 586 O O . PRO A 1 81 ? -21.468 1.721 15.369 1.00 57.75 81 PRO A O 1
ATOM 589 N N . ARG A 1 82 ? -21.670 -0.507 15.497 1.00 58.09 82 ARG A N 1
ATOM 590 C CA . ARG A 1 82 ? -22.976 -0.492 16.176 1.00 58.09 82 ARG A CA 1
ATOM 591 C C . ARG A 1 82 ? -22.942 0.511 17.330 1.00 58.09 82 ARG A C 1
ATOM 593 O O . ARG A 1 82 ? -22.000 0.420 18.122 1.00 58.09 82 ARG A O 1
ATOM 600 N N . SER A 1 83 ? -23.928 1.401 17.441 1.00 62.41 83 SER A N 1
ATOM 601 C CA . SER A 1 83 ? -24.136 2.171 18.670 1.00 62.41 83 SER A CA 1
ATOM 602 C C . SER A 1 83 ? -24.155 1.186 19.839 1.00 62.41 83 SER A C 1
ATOM 604 O O . SER A 1 83 ? -24.825 0.152 19.782 1.00 62.41 83 SER A O 1
ATOM 606 N N . GLY A 1 84 ? -23.295 1.427 20.822 1.00 72.12 84 GLY A N 1
ATOM 607 C CA . GLY A 1 84 ? -23.116 0.553 21.979 1.00 72.12 84 GLY A CA 1
ATOM 608 C C . GLY A 1 84 ? -23.587 1.241 23.249 1.00 72.12 84 GLY A C 1
ATOM 609 O O . GLY A 1 84 ? -23.851 2.437 23.245 1.00 72.12 84 GLY A O 1
ATOM 610 N N . VAL A 1 85 ? -23.643 0.500 24.347 1.00 78.25 85 VAL A N 1
ATOM 611 C CA . VAL A 1 85 ? -23.822 1.068 25.689 1.00 78.25 85 VAL A CA 1
ATOM 612 C C . VAL A 1 85 ? -22.518 0.964 26.472 1.00 78.25 85 VAL A C 1
ATOM 614 O O . VAL A 1 85 ? -21.668 0.119 26.167 1.00 78.25 85 VAL A O 1
ATOM 617 N N . VAL A 1 86 ? -22.334 1.811 27.483 1.00 87.06 86 VAL A N 1
ATOM 618 C CA . VAL A 1 86 ? -21.179 1.721 28.388 1.00 87.06 86 VAL A CA 1
ATOM 619 C C . VAL A 1 86 ? -21.091 0.318 29.002 1.00 87.06 86 VAL A C 1
ATOM 621 O O . VAL A 1 86 ? -22.040 -0.212 29.566 1.00 87.06 86 VAL A O 1
ATOM 624 N N . GLY A 1 87 ? -19.921 -0.305 28.948 1.00 83.19 87 GLY A N 1
ATOM 625 C CA . GLY A 1 87 ? -19.672 -1.644 29.475 1.00 83.19 87 GLY A CA 1
ATOM 626 C C . GLY A 1 87 ? -20.043 -2.787 28.532 1.00 83.19 87 GLY A C 1
ATOM 627 O O . GLY A 1 87 ? -19.733 -3.929 28.869 1.00 83.19 87 GLY A O 1
ATOM 628 N N . ALA A 1 88 ? -20.640 -2.508 27.367 1.00 82.06 88 ALA A N 1
ATOM 629 C CA . ALA A 1 88 ? -20.820 -3.517 26.332 1.00 82.06 88 ALA A CA 1
ATOM 630 C C . ALA A 1 88 ? -19.457 -3.988 25.815 1.00 82.06 88 ALA A C 1
ATOM 632 O O . ALA A 1 88 ? -18.572 -3.182 25.512 1.00 82.06 88 ALA A O 1
ATOM 633 N N . GLU A 1 89 ? -19.304 -5.303 25.714 1.00 83.12 89 GLU A N 1
ATOM 634 C CA . GLU A 1 89 ? -18.120 -5.914 25.133 1.00 83.12 89 GLU A CA 1
ATOM 635 C C . GLU A 1 89 ? -18.146 -5.779 23.614 1.00 83.12 89 GLU A C 1
ATOM 637 O O . GLU A 1 89 ? -19.158 -6.033 22.956 1.00 83.12 89 GLU A O 1
ATOM 642 N N . VAL A 1 90 ? -17.024 -5.337 23.061 1.00 87.31 90 VAL A N 1
ATOM 643 C CA . VAL A 1 90 ? -16.823 -5.193 21.625 1.00 87.31 90 VAL A CA 1
ATOM 644 C C . VAL A 1 90 ? -15.783 -6.213 21.211 1.00 87.31 90 VAL A C 1
ATOM 646 O O . VAL A 1 90 ? -14.702 -6.247 21.781 1.00 87.31 90 VAL A O 1
ATOM 649 N N . LEU A 1 91 ? -16.110 -7.017 20.203 1.00 87.19 91 LEU A N 1
ATOM 650 C CA . LEU A 1 91 ? -15.175 -7.911 19.533 1.00 87.19 91 LEU A CA 1
ATOM 651 C C . LEU A 1 91 ? -15.428 -7.791 18.036 1.00 87.19 91 LEU A C 1
ATOM 653 O O . LEU A 1 91 ? -16.412 -8.308 17.506 1.00 87.19 91 LEU A O 1
ATOM 657 N N . VAL A 1 92 ? -14.570 -7.035 17.357 1.00 87.06 92 VAL A N 1
ATOM 658 C CA . VAL A 1 92 ? -14.731 -6.730 15.934 1.00 87.06 92 VAL A CA 1
ATOM 659 C C . VAL A 1 92 ? -13.425 -6.984 15.214 1.00 87.06 92 VAL A C 1
ATOM 661 O O . VAL A 1 92 ? -12.431 -6.306 15.458 1.00 87.06 92 VAL A O 1
ATOM 664 N N . ARG A 1 93 ? -13.437 -7.939 14.285 1.00 88.62 93 ARG A N 1
ATOM 665 C CA . ARG A 1 93 ? -12.289 -8.204 13.424 1.00 88.62 93 ARG A CA 1
ATOM 666 C C . ARG A 1 93 ? -12.285 -7.264 12.225 1.00 88.62 93 ARG A C 1
ATOM 668 O O . ARG A 1 93 ? -13.289 -7.150 11.521 1.00 88.62 93 ARG A O 1
ATOM 675 N N . LEU A 1 94 ? -11.151 -6.614 11.984 1.00 90.19 94 LEU A N 1
ATOM 676 C CA . LEU A 1 94 ? -10.956 -5.775 10.809 1.00 90.19 94 LEU A CA 1
ATOM 677 C C . LEU A 1 94 ? -10.706 -6.648 9.574 1.00 90.19 94 LEU A C 1
ATOM 679 O O . LEU A 1 94 ? -10.135 -7.734 9.656 1.00 90.19 94 LEU A O 1
ATOM 683 N N . ARG A 1 95 ? -11.153 -6.177 8.405 1.00 90.62 95 ARG A N 1
ATOM 684 C CA . ARG A 1 95 ? -10.868 -6.837 7.127 1.00 90.62 95 ARG A CA 1
ATOM 685 C C . ARG A 1 95 ? -10.660 -5.814 6.024 1.0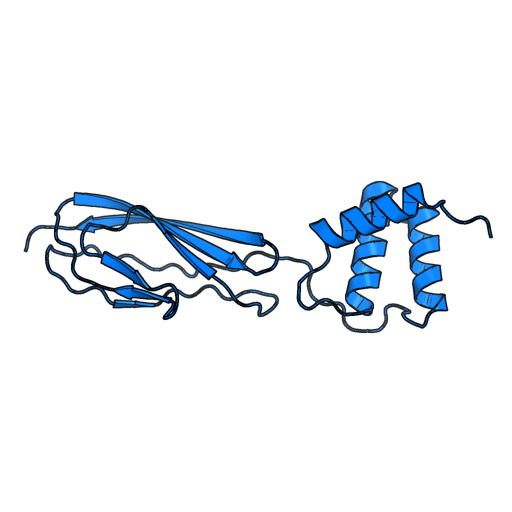0 90.62 95 ARG A C 1
ATOM 687 O O . ARG A 1 95 ? -11.546 -5.010 5.734 1.00 90.62 95 ARG A O 1
ATOM 694 N N . ALA A 1 96 ? -9.515 -5.904 5.361 1.00 92.50 96 ALA A N 1
ATOM 695 C CA . ALA A 1 96 ? -9.197 -5.089 4.203 1.00 92.50 96 ALA A CA 1
ATOM 696 C C . ALA A 1 96 ? -8.493 -5.951 3.149 1.00 92.50 96 ALA A C 1
ATOM 698 O O . ALA A 1 96 ? -7.277 -6.094 3.210 1.00 92.50 96 ALA A O 1
ATOM 699 N N . PRO A 1 97 ? -9.233 -6.604 2.229 1.00 91.19 97 PRO A N 1
ATOM 700 C CA . PRO A 1 97 ? -8.599 -7.347 1.156 1.00 91.19 97 PRO A CA 1
ATOM 701 C C . PRO A 1 97 ? -7.788 -6.399 0.278 1.00 91.19 97 PRO A C 1
ATOM 703 O O . PRO A 1 97 ? -8.279 -5.346 -0.147 1.00 91.19 97 PRO A O 1
ATOM 706 N N . ASP A 1 98 ? -6.567 -6.834 0.019 1.00 90.25 98 ASP A N 1
ATOM 707 C CA . ASP A 1 98 ? -5.608 -6.187 -0.850 1.00 90.25 98 ASP A CA 1
ATOM 708 C C . ASP A 1 98 ? -5.652 -6.821 -2.257 1.00 90.25 98 ASP A C 1
ATOM 710 O O . ASP A 1 98 ? -5.619 -8.057 -2.355 1.00 90.25 98 ASP A O 1
ATOM 714 N N . PRO A 1 99 ? -5.773 -6.037 -3.346 1.00 87.00 99 PRO A N 1
ATOM 715 C CA . PRO A 1 99 ? -5.817 -6.570 -4.712 1.00 87.00 99 PRO A CA 1
ATOM 716 C C . PRO A 1 99 ? -4.581 -7.394 -5.105 1.00 87.00 99 PRO A C 1
ATOM 718 O O . PRO A 1 99 ? -4.698 -8.362 -5.861 1.00 87.00 99 PRO A O 1
ATOM 721 N N . GLN A 1 100 ? -3.414 -7.059 -4.557 1.00 87.44 100 GLN A N 1
ATOM 722 C CA . GLN A 1 100 ? -2.127 -7.720 -4.765 1.00 87.44 100 GLN A CA 1
ATOM 723 C C . GLN A 1 100 ? -1.924 -8.894 -3.796 1.00 87.44 100 GLN A C 1
ATOM 725 O O . GLN A 1 100 ? -0.913 -9.593 -3.890 1.00 87.44 100 GLN A O 1
ATOM 730 N N . ARG A 1 101 ? -2.895 -9.154 -2.906 1.00 87.25 101 ARG A N 1
ATOM 731 C CA . ARG A 1 101 ? -2.860 -10.171 -1.840 1.00 87.25 101 ARG A CA 1
ATOM 732 C C . ARG A 1 101 ? -1.707 -9.964 -0.856 1.00 87.25 101 ARG A C 1
ATOM 734 O O . ARG A 1 101 ? -1.170 -10.932 -0.318 1.00 87.25 101 ARG A O 1
ATOM 741 N N . GLN A 1 102 ? -1.327 -8.715 -0.626 1.00 86.88 102 GLN A N 1
ATOM 742 C CA . GLN A 1 102 ? -0.281 -8.358 0.319 1.00 86.88 102 GLN A CA 1
ATOM 743 C C . GLN A 1 102 ? -0.776 -8.378 1.763 1.00 86.88 102 GLN A C 1
ATOM 745 O O . GLN A 1 102 ? -1.977 -8.354 2.052 1.00 86.88 102 GLN A O 1
ATOM 750 N N . ARG A 1 103 ? 0.183 -8.431 2.693 1.00 88.69 103 ARG A N 1
ATOM 751 C CA . ARG A 1 103 ? -0.103 -8.288 4.119 1.00 88.69 103 ARG A CA 1
ATOM 752 C C . 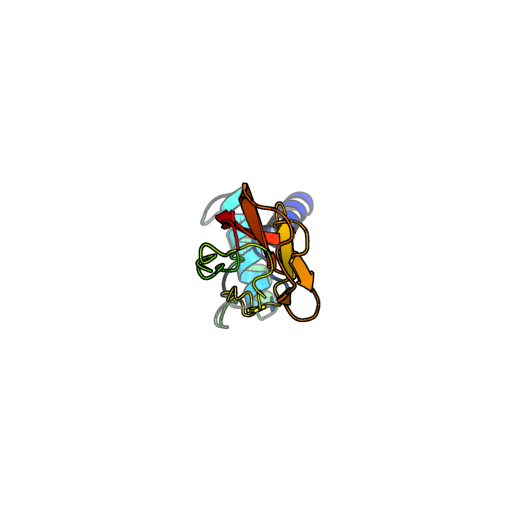ARG A 1 103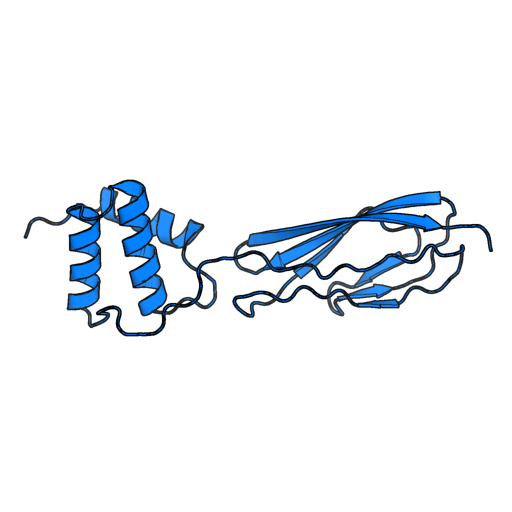 ? -0.534 -6.852 4.403 1.00 88.69 103 ARG A C 1
ATOM 754 O O . ARG A 1 103 ? 0.133 -5.914 3.981 1.00 88.69 103 ARG A O 1
ATOM 761 N N . VAL A 1 104 ? -1.593 -6.705 5.194 1.00 92.56 104 VAL A N 1
ATOM 762 C CA . VAL A 1 104 ? -2.137 -5.406 5.594 1.00 92.56 104 VAL A CA 1
ATOM 763 C C . VAL A 1 104 ? -1.913 -5.191 7.087 1.00 92.56 104 VAL A C 1
ATOM 765 O O . VAL A 1 104 ? -2.171 -6.076 7.895 1.00 92.56 104 VAL A O 1
ATOM 768 N N . ALA A 1 105 ? -1.417 -4.017 7.461 1.00 93.00 105 ALA A N 1
ATOM 769 C CA . ALA A 1 105 ? -1.320 -3.564 8.840 1.00 93.00 105 ALA A CA 1
ATOM 770 C C . ALA A 1 105 ? -2.489 -2.629 9.169 1.00 93.00 105 ALA A C 1
ATOM 772 O O . ALA A 1 105 ? -2.825 -1.740 8.382 1.00 93.00 105 ALA A O 1
ATOM 773 N N . PHE A 1 106 ? -3.084 -2.808 10.348 1.00 93.38 106 PHE A N 1
ATOM 774 C CA . PHE A 1 106 ? -4.202 -1.993 10.811 1.00 93.38 106 PHE A CA 1
ATOM 775 C C . PHE A 1 106 ? -3.806 -1.081 11.965 1.00 93.38 106 PHE A C 1
ATOM 777 O O . PHE A 1 106 ? -3.112 -1.495 12.893 1.00 93.38 106 PHE A O 1
ATOM 784 N N . THR A 1 107 ? -4.326 0.142 11.943 1.00 93.25 107 THR A N 1
ATOM 785 C CA . THR A 1 107 ? -4.293 1.063 13.081 1.00 93.25 107 THR A CA 1
ATOM 786 C C . THR A 1 107 ? -5.670 1.675 13.307 1.00 93.25 107 THR A C 1
ATOM 788 O O . THR A 1 107 ? -6.494 1.764 12.390 1.00 93.25 107 THR A O 1
ATOM 791 N N . ALA A 1 108 ? -5.929 2.080 14.548 1.00 92.62 108 ALA A N 1
ATOM 792 C CA . ALA A 1 108 ? -7.164 2.736 14.944 1.00 92.62 108 ALA A CA 1
ATOM 793 C C . ALA A 1 108 ? -6.852 3.918 15.864 1.00 92.62 108 ALA A C 1
ATOM 795 O O . ALA A 1 108 ? -6.044 3.795 16.784 1.00 92.62 108 ALA A O 1
ATOM 796 N N . THR A 1 109 ? -7.504 5.051 15.628 1.00 93.69 109 THR A N 1
ATOM 797 C CA . THR A 1 109 ? -7.445 6.239 16.489 1.00 93.69 109 THR A CA 1
ATOM 798 C C . THR A 1 109 ? -8.855 6.691 16.851 1.00 93.69 109 THR A C 1
ATOM 800 O O . THR A 1 109 ? -9.818 6.342 16.167 1.00 93.69 109 THR A O 1
ATOM 803 N N . GLY A 1 110 ? -8.991 7.429 17.957 1.00 91.44 110 GLY A N 1
ATOM 804 C CA . GLY A 1 110 ? -10.292 7.930 18.417 1.00 91.44 110 GLY A CA 1
ATOM 805 C C . GLY A 1 110 ? -11.237 6.849 18.949 1.00 91.44 110 GLY A C 1
ATOM 806 O O . GLY A 1 110 ? -12.433 7.093 19.057 1.00 91.44 110 GLY A O 1
ATOM 807 N N . LEU A 1 111 ? -10.731 5.651 19.272 1.00 90.12 111 LEU A N 1
ATOM 808 C CA . LEU A 1 111 ? -11.535 4.608 19.912 1.00 90.12 111 LEU A CA 1
ATOM 809 C C . LEU A 1 111 ? -12.089 5.103 21.265 1.00 90.12 111 LEU A C 1
ATOM 811 O O . LEU A 1 111 ? -11.351 5.754 22.010 1.00 90.12 111 LEU A O 1
ATOM 815 N N . PRO A 1 112 ? -13.349 4.768 21.617 1.00 91.94 112 PRO A N 1
ATOM 816 C CA . PRO A 1 112 ? -13.875 4.997 22.957 1.00 91.94 112 PRO A CA 1
ATOM 817 C C . PRO A 1 112 ? -12.939 4.427 24.038 1.00 91.94 112 PRO A C 1
ATOM 819 O O . PRO A 1 112 ? -12.424 3.317 23.856 1.00 91.94 112 PRO A O 1
ATOM 822 N N . PRO A 1 113 ? -12.748 5.120 25.177 1.00 92.94 113 PRO A N 1
ATOM 823 C CA . PRO A 1 113 ? -11.953 4.612 26.290 1.00 92.94 113 PRO A CA 1
ATOM 824 C C . PRO A 1 113 ? -12.358 3.190 26.692 1.00 92.94 113 PRO A C 1
ATOM 826 O O . PRO A 1 113 ? -13.545 2.879 26.789 1.00 92.94 113 PRO A O 1
ATOM 829 N N . GLY A 1 114 ? -11.363 2.324 26.905 1.00 91.00 114 GLY A N 1
ATOM 830 C CA . GLY A 1 114 ? -11.557 0.906 27.230 1.00 91.00 114 GLY A CA 1
ATOM 831 C C . GLY A 1 114 ? -11.677 -0.035 26.023 1.00 91.00 114 GLY A C 1
ATOM 832 O O . GLY A 1 114 ? -11.728 -1.251 26.217 1.00 91.00 114 GLY A O 1
ATOM 833 N N . LEU A 1 115 ? -11.674 0.493 24.792 1.00 91.69 115 LEU A N 1
ATOM 834 C CA . LEU A 1 115 ? -11.493 -0.288 23.564 1.00 91.69 115 LEU A CA 1
ATOM 835 C C . LEU A 1 115 ? -10.064 -0.155 23.031 1.00 91.69 115 LEU A C 1
ATOM 837 O O . LEU A 1 115 ? -9.472 0.923 23.094 1.00 91.69 115 LEU A O 1
ATOM 841 N N . ALA A 1 116 ? -9.529 -1.230 22.453 1.00 93.56 116 ALA A N 1
ATOM 842 C CA . ALA A 1 116 ? -8.185 -1.248 21.886 1.00 93.56 116 ALA A CA 1
ATOM 843 C C . ALA A 1 116 ? -8.071 -2.074 20.593 1.00 93.56 116 ALA A C 1
ATOM 845 O O . ALA A 1 116 ? -8.675 -3.136 20.449 1.00 93.56 116 ALA A O 1
ATOM 846 N N . LEU A 1 117 ? -7.250 -1.538 19.685 1.00 93.44 117 LEU A N 1
ATOM 847 C CA . LEU A 1 117 ? -6.519 -2.185 18.593 1.00 93.44 117 LEU A CA 1
ATOM 848 C C . LEU A 1 117 ? -5.560 -3.304 19.028 1.00 93.44 117 LEU A C 1
ATOM 850 O O . LEU A 1 117 ? -4.437 -2.948 19.369 1.00 93.44 117 LEU A O 1
ATOM 854 N N . ASP A 1 118 ? -5.886 -4.598 18.936 1.00 92.75 118 ASP A N 1
ATOM 855 C CA . ASP A 1 118 ? -4.824 -5.617 18.867 1.00 92.75 118 ASP A CA 1
ATOM 856 C C . ASP A 1 118 ? -4.346 -5.759 17.414 1.00 92.75 118 ASP A C 1
ATOM 858 O O . ASP A 1 118 ? -5.017 -6.340 16.559 1.00 92.75 118 ASP A O 1
ATOM 862 N N . SER A 1 119 ? -3.176 -5.193 17.120 1.00 86.50 119 SER A N 1
ATOM 863 C CA . SER A 1 119 ? -2.576 -5.191 15.782 1.00 86.50 119 SER A CA 1
ATOM 864 C C . SER A 1 119 ? -2.018 -6.551 15.347 1.00 86.50 119 SER A C 1
ATOM 866 O O . SER A 1 119 ? -1.747 -6.736 14.160 1.00 86.50 119 SER A O 1
ATOM 868 N N . THR A 1 120 ? -1.854 -7.499 16.275 1.00 88.12 120 THR A N 1
ATOM 869 C CA . THR A 1 120 ? -1.397 -8.864 15.978 1.00 88.12 120 THR A CA 1
ATOM 870 C C . THR A 1 120 ? -2.568 -9.741 15.563 1.00 88.12 120 THR A C 1
ATOM 872 O O . THR A 1 120 ? -2.466 -10.490 14.592 1.00 88.12 120 THR A O 1
ATOM 875 N N . THR A 1 121 ? -3.692 -9.639 16.276 1.00 89.50 121 THR A N 1
ATOM 876 C CA . THR A 1 121 ? -4.904 -10.417 15.976 1.00 89.50 121 THR A CA 1
ATOM 877 C C . THR A 1 121 ? -5.867 -9.705 15.022 1.00 89.50 121 THR A C 1
ATOM 879 O O . THR A 1 121 ? -6.792 -10.338 14.511 1.00 89.50 121 THR A O 1
ATOM 882 N N . GLU A 1 122 ? -5.627 -8.421 14.731 1.00 91.00 122 GLU A N 1
ATOM 883 C CA . GLU A 1 122 ? -6.453 -7.545 13.883 1.00 91.00 122 GLU A CA 1
ATOM 884 C C . GLU A 1 122 ? -7.883 -7.362 14.424 1.00 91.00 122 GLU A C 1
ATOM 886 O O . GLU A 1 122 ? -8.842 -7.154 13.670 1.00 91.00 122 GLU A O 1
ATOM 891 N N . VAL A 1 123 ? -8.040 -7.458 15.746 1.00 90.31 123 VAL A N 1
ATOM 892 C CA . VAL A 1 123 ? -9.327 -7.374 16.440 1.00 90.31 123 VAL A CA 1
ATOM 893 C C . VAL A 1 123 ? -9.364 -6.139 17.332 1.00 90.31 123 VAL A C 1
ATOM 895 O O . VAL A 1 123 ? -8.465 -5.892 18.132 1.00 90.31 123 VAL A O 1
ATOM 898 N N . VAL A 1 124 ? -10.443 -5.368 17.212 1.00 91.75 124 VAL A N 1
ATOM 899 C CA . VAL A 1 124 ? -10.824 -4.363 18.205 1.00 91.75 124 VAL A CA 1
ATOM 900 C C . VAL A 1 124 ? -11.545 -5.080 19.334 1.00 91.75 124 VAL A C 1
ATOM 902 O O . VAL A 1 124 ? -12.585 -5.703 19.099 1.00 91.75 124 VAL A O 1
ATOM 905 N N . THR A 1 125 ? -10.995 -4.984 20.540 1.00 91.00 125 THR A N 1
ATOM 906 C CA . THR A 1 125 ? -11.520 -5.650 21.734 1.00 91.00 125 THR A CA 1
ATOM 907 C C . THR A 1 125 ? -11.677 -4.689 22.912 1.00 91.00 125 THR A C 1
ATOM 909 O O . THR A 1 125 ? -11.098 -3.599 22.916 1.00 91.00 125 THR A O 1
ATOM 912 N N . GLY A 1 126 ? -12.461 -5.087 23.912 1.00 90.81 126 GLY A N 1
ATOM 913 C CA . GLY A 1 126 ? -12.595 -4.398 25.192 1.00 90.81 126 GLY A CA 1
ATOM 914 C C . GLY A 1 126 ? -14.024 -3.973 25.515 1.00 90.81 126 GLY A C 1
ATOM 915 O O . GLY A 1 126 ? -14.993 -4.422 24.900 1.00 90.81 126 GLY A O 1
ATOM 916 N N . ARG A 1 127 ? -14.156 -3.092 26.509 1.00 90.75 127 ARG A N 1
ATOM 917 C CA . ARG A 1 127 ? -15.440 -2.546 26.968 1.00 90.75 127 ARG A CA 1
ATOM 918 C C . ARG A 1 127 ? -15.363 -1.032 27.018 1.00 90.75 127 ARG A C 1
ATOM 920 O O . ARG A 1 127 ? -14.508 -0.491 27.709 1.00 90.75 127 ARG A O 1
ATOM 927 N N . ALA A 1 128 ? -16.275 -0.354 26.326 1.00 90.81 128 ALA A N 1
ATOM 928 C CA . ALA A 1 128 ? -16.330 1.105 26.350 1.00 90.81 128 ALA A CA 1
ATOM 929 C C . ALA A 1 128 ? -16.692 1.596 27.761 1.00 90.81 128 ALA A C 1
ATOM 931 O O . ALA A 1 128 ? -17.708 1.173 28.309 1.00 90.81 128 ALA A O 1
ATOM 932 N N . THR A 1 129 ? -15.892 2.470 28.364 1.00 91.44 129 THR A N 1
ATOM 933 C CA . THR A 1 129 ? -16.103 2.937 29.748 1.00 91.44 129 THR A CA 1
ATOM 934 C C . THR A 1 129 ? -16.756 4.311 29.840 1.00 91.44 129 THR A C 1
ATOM 936 O O . THR A 1 129 ? -17.207 4.692 30.917 1.00 91.44 129 THR A O 1
ATOM 939 N N . GLN A 1 130 ? -16.847 5.038 28.725 1.00 89.25 130 GLN A N 1
ATOM 940 C CA . GLN A 1 130 ? -17.353 6.405 28.693 1.00 89.25 130 GLN A CA 1
ATOM 941 C C . GLN A 1 130 ? -18.453 6.571 27.642 1.00 89.25 130 GLN A C 1
ATOM 943 O O . GLN A 1 130 ? -18.319 6.107 26.510 1.00 89.25 130 GLN A O 1
ATOM 948 N N . GLN A 1 131 ? -19.533 7.247 28.040 1.00 88.56 131 GLN A N 1
ATOM 949 C CA . GLN A 1 131 ? -20.613 7.669 27.153 1.00 88.56 131 GLN A CA 1
ATOM 950 C C . GLN A 1 131 ? -20.137 8.822 26.259 1.00 88.56 131 GLN A C 1
ATOM 952 O O . GLN A 1 131 ? -19.384 9.685 26.710 1.00 88.56 131 GLN A O 1
ATOM 957 N N . GLY A 1 132 ? -20.603 8.866 25.016 1.00 87.38 132 GLY A N 1
ATOM 958 C CA . GLY A 1 132 ? -20.324 9.968 24.101 1.00 87.38 132 GLY A CA 1
ATOM 959 C C . GLY A 1 132 ? -20.260 9.529 22.648 1.00 87.38 132 GLY A C 1
ATOM 960 O O . GLY A 1 132 ? -20.396 8.347 22.328 1.00 87.38 132 GLY A O 1
ATOM 961 N N . THR A 1 133 ? -20.034 10.504 21.777 1.00 86.88 133 THR A N 1
ATOM 962 C CA . THR A 1 133 ? -19.770 10.272 20.358 1.00 86.88 133 THR A CA 1
ATOM 963 C C . THR A 1 133 ? -18.271 10.349 20.125 1.00 86.88 133 THR A C 1
ATOM 965 O O . THR A 1 133 ? -17.630 11.333 20.484 1.00 86.88 133 THR A O 1
ATOM 968 N N . PHE A 1 134 ? -17.717 9.301 19.526 1.00 87.69 134 PHE A N 1
ATOM 969 C CA . PHE A 1 134 ? -16.294 9.175 19.250 1.00 87.69 134 PHE A CA 1
ATOM 970 C C . PHE A 1 134 ? -16.064 9.087 17.744 1.00 87.69 134 PHE A C 1
ATOM 972 O O . PHE A 1 134 ? -16.656 8.237 17.074 1.00 87.69 134 PHE A O 1
ATOM 979 N N . ASP A 1 135 ? -15.187 9.940 17.222 1.00 88.81 135 ASP A N 1
ATOM 980 C CA . ASP A 1 135 ? -14.767 9.901 15.823 1.00 88.81 135 ASP A CA 1
ATOM 981 C C . ASP A 1 135 ? -13.638 8.886 15.653 1.00 88.81 135 ASP A C 1
ATOM 983 O O . ASP A 1 135 ? -12.452 9.189 15.811 1.00 88.81 135 ASP A O 1
ATOM 987 N N . VAL A 1 136 ? -14.013 7.651 15.331 1.00 89.75 136 VAL A N 1
ATOM 988 C CA . VAL A 1 136 ? -13.062 6.555 15.167 1.00 89.75 136 VAL A CA 1
ATOM 989 C C . VAL A 1 136 ? -12.524 6.564 13.745 1.00 89.75 136 VAL A C 1
ATOM 991 O O . VAL A 1 136 ? -13.294 6.545 12.785 1.00 89.75 136 VAL A O 1
ATOM 994 N N . THR A 1 137 ? -11.203 6.526 13.589 1.00 90.69 137 THR A N 1
ATOM 995 C CA . THR A 1 137 ? -10.561 6.355 12.281 1.00 90.69 137 THR A CA 1
ATOM 996 C C . THR A 1 137 ? -9.788 5.049 12.239 1.00 90.69 137 THR A C 1
ATOM 998 O O . THR A 1 137 ? -8.844 4.853 13.001 1.00 90.69 137 THR A O 1
ATOM 1001 N N . PHE A 1 138 ? -10.154 4.176 11.304 1.00 92.06 138 PHE A N 1
ATOM 1002 C CA . PHE A 1 138 ? -9.403 2.972 10.968 1.00 92.06 138 PHE A CA 1
ATOM 1003 C C . PHE A 1 138 ? -8.542 3.221 9.734 1.00 92.06 138 PHE A C 1
ATOM 1005 O O . PHE A 1 138 ? -9.026 3.732 8.719 1.00 92.06 138 PHE A O 1
ATOM 1012 N N . THR A 1 139 ? -7.278 2.818 9.808 1.00 93.06 139 THR A N 1
ATOM 1013 C CA . THR A 1 139 ? -6.345 2.841 8.679 1.00 93.06 139 THR A CA 1
ATOM 1014 C C . THR A 1 139 ? -5.871 1.424 8.388 1.00 93.06 139 THR A C 1
ATOM 1016 O O . THR A 1 139 ? -5.513 0.687 9.303 1.00 93.06 139 THR A O 1
ATOM 1019 N N . ALA A 1 140 ? -5.870 1.059 7.111 1.00 94.19 140 ALA A N 1
ATOM 1020 C CA . ALA A 1 140 ? -5.264 -0.152 6.578 1.00 94.19 140 ALA A CA 1
ATOM 1021 C C . ALA A 1 140 ? -4.109 0.259 5.660 1.00 94.19 140 ALA A C 1
ATOM 1023 O O . ALA A 1 140 ? -4.319 1.082 4.768 1.00 94.19 140 ALA A O 1
ATOM 1024 N N . ALA A 1 141 ? -2.917 -0.287 5.884 1.00 92.81 141 ALA A N 1
ATOM 1025 C CA . ALA A 1 141 ? -1.724 -0.024 5.084 1.00 92.81 141 ALA A CA 1
ATOM 1026 C C . ALA A 1 141 ? -1.143 -1.338 4.554 1.00 92.81 141 ALA A C 1
ATOM 1028 O O . ALA A 1 141 ? -0.997 -2.283 5.328 1.00 92.81 141 ALA A O 1
ATOM 1029 N N . ASP A 1 142 ? -0.822 -1.405 3.265 1.00 90.50 142 ASP A N 1
ATOM 1030 C CA . ASP A 1 142 ? -0.044 -2.516 2.707 1.00 90.50 142 ASP A CA 1
ATOM 1031 C C . ASP A 1 142 ? 1.473 -2.277 2.873 1.00 90.50 142 ASP A C 1
ATOM 1033 O O . ASP A 1 142 ? 1.912 -1.254 3.413 1.00 90.50 142 ASP A O 1
ATOM 1037 N N . CYS A 1 143 ? 2.294 -3.239 2.446 1.00 85.50 143 CYS A N 1
ATOM 1038 C CA . CYS A 1 143 ? 3.755 -3.127 2.503 1.00 85.50 143 CYS A CA 1
ATOM 1039 C C . CYS A 1 143 ? 4.347 -2.167 1.460 1.00 85.50 143 CYS A C 1
ATOM 1041 O O . CYS A 1 143 ? 5.506 -1.775 1.586 1.00 85.50 143 CYS A O 1
ATOM 1043 N N . ASP A 1 144 ? 3.547 -1.737 0.487 1.00 83.75 144 ASP A N 1
ATOM 1044 C CA . ASP A 1 144 ? 3.932 -0.789 -0.558 1.00 83.75 144 ASP A CA 1
ATOM 1045 C C . ASP A 1 144 ? 3.574 0.659 -0.181 1.00 83.75 144 ASP A C 1
ATOM 1047 O O . ASP A 1 144 ? 3.662 1.574 -0.999 1.00 83.75 144 ASP A O 1
ATOM 1051 N N . SER A 1 145 ? 3.216 0.889 1.089 1.00 82.19 145 SER A N 1
ATOM 1052 C CA . SER A 1 145 ? 2.802 2.183 1.646 1.00 82.19 145 SER A CA 1
ATOM 1053 C C . SER A 1 145 ? 1.496 2.743 1.071 1.00 82.19 145 SER A C 1
ATOM 1055 O O . SER A 1 145 ? 1.166 3.908 1.329 1.00 82.19 145 SER A O 1
ATOM 1057 N N . ASN A 1 146 ? 0.703 1.948 0.346 1.00 87.94 146 ASN A N 1
ATOM 1058 C CA . ASN A 1 146 ? -0.647 2.362 -0.007 1.00 87.94 146 ASN A CA 1
ATOM 1059 C C . ASN A 1 146 ? -1.541 2.260 1.229 1.00 87.94 146 ASN A C 1
ATOM 1061 O O . ASN A 1 146 ? -1.461 1.317 2.018 1.00 87.94 146 ASN A O 1
ATOM 1065 N N . THR A 1 147 ? -2.427 3.242 1.400 1.00 92.62 147 THR A N 1
ATOM 1066 C CA . THR A 1 147 ? -3.304 3.304 2.573 1.00 92.62 147 THR A CA 1
ATOM 1067 C C . THR A 1 147 ? -4.757 3.500 2.185 1.00 92.62 147 THR A C 1
ATOM 1069 O O . THR A 1 147 ? -5.084 4.266 1.279 1.00 92.62 147 THR A O 1
ATOM 1072 N N . ALA A 1 148 ? -5.645 2.847 2.927 1.00 92.62 148 ALA A N 1
ATOM 1073 C CA . ALA A 1 148 ? -7.063 3.155 2.947 1.00 92.62 148 ALA A CA 1
ATOM 1074 C C . ALA A 1 148 ? -7.473 3.593 4.347 1.00 92.62 148 ALA A C 1
ATOM 1076 O O . ALA A 1 148 ? -7.058 3.010 5.349 1.00 92.62 148 ALA A O 1
ATOM 1077 N N . ARG A 1 149 ? -8.314 4.625 4.407 1.00 91.69 149 ARG A N 1
ATOM 1078 C CA . ARG A 1 149 ? -8.857 5.155 5.656 1.00 91.69 149 ARG A CA 1
ATOM 1079 C C . ARG A 1 149 ? -10.372 5.119 5.638 1.00 91.69 149 ARG A C 1
ATOM 1081 O O . ARG A 1 149 ? -11.013 5.366 4.610 1.00 91.69 149 ARG A O 1
ATOM 1088 N N . ARG A 1 150 ? -10.942 4.820 6.797 1.00 87.88 150 ARG A N 1
ATOM 1089 C CA . ARG A 1 150 ? -12.376 4.885 7.050 1.00 87.88 150 ARG A CA 1
ATOM 1090 C C . ARG A 1 150 ? -12.604 5.526 8.406 1.00 87.88 150 ARG A C 1
ATOM 1092 O O . ARG A 1 150 ? -12.103 5.029 9.409 1.00 87.88 150 ARG A O 1
ATOM 1099 N N . GLN A 1 151 ? -13.355 6.618 8.400 1.00 84.44 151 GLN A N 1
ATOM 1100 C CA . GLN A 1 151 ? -13.808 7.292 9.606 1.00 84.44 151 GLN A CA 1
ATOM 1101 C C . GLN A 1 151 ? -15.263 6.911 9.867 1.00 84.44 151 GLN A C 1
ATOM 1103 O O . GLN A 1 151 ? -16.044 6.788 8.921 1.00 84.44 151 GLN A O 1
ATOM 1108 N N . ALA A 1 152 ? -15.602 6.683 11.129 1.00 78.12 152 ALA A N 1
ATOM 1109 C CA . ALA A 1 152 ? -16.945 6.346 11.558 1.00 78.12 152 ALA A CA 1
ATOM 1110 C C . ALA A 1 152 ? -17.231 6.970 12.924 1.00 78.12 152 ALA A C 1
ATOM 1112 O O . ALA A 1 152 ? -16.443 6.827 13.860 1.00 78.12 152 ALA A O 1
ATOM 1113 N N . ASN A 1 153 ? -18.390 7.606 13.044 1.00 73.75 153 ASN A N 1
ATOM 1114 C CA . ASN A 1 153 ? -18.905 8.077 14.318 1.00 73.75 153 ASN A CA 1
ATOM 1115 C C . ASN A 1 153 ? -19.405 6.868 15.108 1.00 73.75 153 ASN A C 1
ATOM 1117 O O . ASN A 1 153 ? -20.182 6.057 14.597 1.00 73.75 153 ASN A O 1
ATOM 1121 N N . ARG A 1 154 ? -18.953 6.734 16.353 1.00 75.81 154 ARG A N 1
ATOM 1122 C CA . ARG A 1 154 ? -19.451 5.717 17.276 1.00 75.81 154 ARG A CA 1
ATOM 1123 C C . ARG A 1 154 ? -20.104 6.377 18.472 1.00 75.81 154 ARG A C 1
ATOM 1125 O O . ARG A 1 154 ? -19.435 7.040 19.257 1.00 75.81 154 ARG A O 1
ATOM 1132 N N . GLU A 1 155 ? -21.395 6.132 18.622 1.00 75.06 155 GLU A N 1
ATOM 1133 C CA . GLU A 1 155 ? -22.161 6.548 19.789 1.00 75.06 155 GLU A CA 1
ATOM 1134 C C . GLU A 1 155 ? -22.093 5.467 20.870 1.00 75.06 155 GLU A C 1
ATOM 1136 O O . GLU A 1 155 ? -22.332 4.279 20.619 1.00 75.06 155 GLU A O 1
ATOM 1141 N N . VAL A 1 156 ? -21.750 5.886 22.082 1.00 77.44 156 VAL A N 1
ATOM 1142 C CA . VAL A 1 156 ? -21.841 5.079 23.295 1.00 77.44 156 VAL A CA 1
ATOM 1143 C C . VAL A 1 156 ? -22.915 5.707 24.169 1.00 77.44 156 VAL A C 1
ATOM 1145 O O . VAL A 1 156 ? -22.746 6.839 24.616 1.00 77.44 156 VAL A O 1
ATOM 1148 N N . GLY A 1 157 ? -24.017 4.990 24.374 1.00 75.00 157 GLY A N 1
ATOM 1149 C CA . GLY A 1 157 ? -25.134 5.366 25.236 1.00 75.00 157 GLY A CA 1
ATOM 1150 C C . GLY A 1 157 ? -24.965 4.896 26.689 1.00 75.00 157 GLY A C 1
ATOM 1151 O O . GLY A 1 157 ? -24.004 4.186 27.007 1.00 75.00 157 GLY A O 1
ATOM 1152 N N . PRO A 1 158 ? -25.883 5.292 27.586 1.00 68.38 158 PRO A N 1
ATOM 1153 C CA . PRO A 1 158 ? -25.901 4.813 28.967 1.00 68.38 158 PRO A CA 1
ATOM 1154 C C . PRO A 1 158 ? -26.171 3.300 29.031 1.00 68.38 158 PRO A C 1
ATOM 1156 O O . PRO A 1 158 ? -26.623 2.716 28.049 1.00 68.38 158 PRO A O 1
ATOM 1159 N N . ARG A 1 159 ? -25.849 2.680 30.174 1.00 69.88 159 ARG A N 1
ATOM 1160 C CA . ARG A 1 159 ? -26.127 1.258 30.443 1.00 69.88 159 ARG A CA 1
ATOM 1161 C C . ARG A 1 159 ? -27.611 0.931 30.440 1.00 69.88 159 ARG A C 1
ATOM 1163 O O . ARG A 1 159 ? -28.381 1.776 30.943 1.00 69.88 159 ARG A O 1
#